Protein AF-A0A943SMW3-F1 (afdb_monomer_lite)

Radius of gyration: 15.03 Å; chains: 1; bounding box: 34×30×48 Å

Foldseek 3Di:
DDPLVVCVVVVHDDDDDDLPLVVCLVRPQKDWDDDPRDTFKIAGSCCCQVPNDDLVSVVSNLPPDDPDPVDDGPDRDDDDPDLDADWDDPDVGIIGRDHDD

pLDDT: mean 87.24, std 9.87, range [52.75, 98.12]

Sequence (101 aa):
AGLFAKLSAAGQGCLLIAHDLGLVRKICQRVGVLWQGRLVELGTAQQVFARPLHPYTRRLLACQPAPDPAIPLPPLEPLQKGPNGRWQEHSPGHFWLAEEQ

Secondary structure (DSSP, 8-state):
--HHHHHHHTT-------S-HHHHHHH-SEEEEEETTEEEEEEEHHHHHHS--SHHHHHHHHTSPPSSTTSPPPPPPPPPSS--SEEEEEETTEEEEEPP-

Structure (mmCIF, N/CA/C/O backbone):
data_AF-A0A943SMW3-F1
#
_entry.id   AF-A0A943SMW3-F1
#
loop_
_atom_site.group_PDB
_atom_site.id
_atom_site.type_symbol
_atom_site.label_atom_id
_atom_site.label_alt_id
_atom_site.label_comp_id
_atom_site.label_asym_id
_atom_site.label_entity_id
_atom_site.label_seq_id
_atom_site.pdbx_PDB_ins_code
_atom_site.Cartn_x
_atom_site.Cartn_y
_atom_site.Cartn_z
_atom_site.occupancy
_atom_site.B_iso_or_equiv
_atom_site.auth_seq_id
_atom_site.auth_comp_id
_atom_site.auth_asym_id
_atom_site.auth_atom_id
_atom_site.pdbx_PDB_model_num
ATOM 1 N N . ALA A 1 1 ? -0.359 2.297 23.357 1.00 56.22 1 ALA A N 1
ATOM 2 C CA . ALA A 1 1 ? -0.824 2.593 21.984 1.00 56.22 1 ALA A CA 1
ATOM 3 C C . ALA A 1 1 ? 0.012 3.728 21.395 1.00 56.22 1 ALA A C 1
ATOM 5 O O . ALA A 1 1 ? 0.144 4.757 22.054 1.00 56.22 1 ALA A O 1
ATOM 6 N N . GLY A 1 2 ? 0.612 3.528 20.216 1.00 79.31 2 GLY A N 1
ATOM 7 C CA . GLY A 1 2 ? 1.391 4.563 19.519 1.00 79.31 2 GLY A CA 1
ATOM 8 C C . GLY A 1 2 ? 0.521 5.730 19.033 1.00 79.31 2 GLY A C 1
ATOM 9 O O . GLY A 1 2 ? -0.701 5.598 18.966 1.00 79.31 2 GLY A O 1
ATOM 10 N N . LEU A 1 3 ? 1.147 6.865 18.700 1.00 83.12 3 LEU A N 1
ATOM 11 C CA . LEU A 1 3 ? 0.485 8.118 18.295 1.00 83.12 3 LEU A CA 1
ATOM 12 C C . LEU A 1 3 ? -0.625 7.905 17.251 1.00 83.12 3 LEU A C 1
ATOM 14 O O . LEU A 1 3 ? -1.760 8.311 17.473 1.00 83.12 3 LEU A O 1
ATOM 18 N N . PHE A 1 4 ? -0.325 7.203 16.156 1.00 81.12 4 PHE A N 1
ATOM 19 C CA . PHE A 1 4 ? -1.271 7.001 15.053 1.00 81.12 4 PHE A CA 1
ATOM 20 C C . PHE A 1 4 ? -2.518 6.202 15.445 1.00 81.12 4 PHE A C 1
ATOM 22 O O . PHE A 1 4 ? -3.617 6.516 14.995 1.00 81.12 4 PHE A O 1
ATOM 29 N N . ALA A 1 5 ? -2.375 5.220 16.338 1.00 76.69 5 ALA A N 1
ATOM 30 C CA . ALA A 1 5 ? -3.517 4.467 16.849 1.00 76.69 5 ALA A CA 1
ATOM 31 C C . ALA A 1 5 ? -4.453 5.361 17.677 1.00 76.69 5 ALA A C 1
ATOM 33 O O . ALA A 1 5 ? -5.668 5.210 17.601 1.00 76.69 5 ALA A O 1
ATOM 34 N N . LYS A 1 6 ? -3.899 6.324 18.430 1.00 81.12 6 LYS A N 1
ATOM 35 C CA . LYS A 1 6 ? -4.696 7.297 19.192 1.00 81.12 6 LYS A CA 1
ATOM 36 C C . LYS A 1 6 ? -5.435 8.271 18.273 1.00 81.12 6 LYS A C 1
ATOM 38 O O . LYS A 1 6 ? -6.616 8.505 18.494 1.00 81.12 6 LYS A O 1
ATOM 43 N N . LEU A 1 7 ? -4.766 8.786 17.236 1.00 85.12 7 LEU A N 1
ATOM 44 C CA . LEU A 1 7 ? -5.384 9.688 16.253 1.00 85.12 7 LEU A CA 1
ATOM 45 C C . LEU A 1 7 ? -6.540 8.994 15.516 1.00 85.12 7 LEU A C 1
ATOM 47 O O . LEU A 1 7 ? -7.641 9.533 15.440 1.00 85.12 7 LEU A O 1
ATOM 51 N N . SER A 1 8 ? -6.323 7.752 15.067 1.00 79.44 8 SER A N 1
ATOM 52 C CA . SER A 1 8 ? -7.372 6.959 14.420 1.00 79.44 8 SER A CA 1
ATOM 53 C C . SER A 1 8 ? -8.545 6.664 15.361 1.00 79.44 8 SER A C 1
ATOM 55 O O . SER A 1 8 ? -9.692 6.766 14.938 1.00 79.44 8 SER A O 1
ATOM 57 N N . ALA A 1 9 ? -8.285 6.310 16.626 1.00 80.31 9 ALA A N 1
ATOM 58 C CA . ALA A 1 9 ? -9.337 6.037 17.610 1.00 80.31 9 ALA A CA 1
ATOM 59 C C . ALA A 1 9 ? -10.150 7.290 17.984 1.00 80.31 9 ALA A C 1
ATOM 61 O O . ALA A 1 9 ? -11.321 7.180 18.328 1.00 80.31 9 ALA A O 1
ATOM 62 N N . ALA A 1 10 ? -9.548 8.478 17.881 1.00 87.62 10 ALA A N 1
ATOM 63 C CA . ALA A 1 10 ? -10.214 9.760 18.103 1.00 87.62 10 ALA A CA 1
ATOM 64 C C . ALA A 1 10 ? -11.040 10.246 16.892 1.00 87.62 10 ALA A C 1
ATOM 66 O O . ALA A 1 10 ? -11.551 11.364 16.917 1.00 87.62 10 ALA A O 1
ATOM 67 N N . GLY A 1 11 ? -11.154 9.447 15.821 1.00 84.50 11 GLY A N 1
ATOM 68 C CA . GLY A 1 11 ? -11.898 9.813 14.611 1.00 84.50 11 GLY A CA 1
ATOM 69 C C . GLY A 1 11 ? -11.203 10.864 13.739 1.00 84.50 11 GLY A C 1
ATOM 70 O O . GLY A 1 11 ? -11.849 11.487 12.900 1.00 84.50 11 GLY A O 1
ATOM 71 N N . GLN A 1 12 ? -9.897 11.083 13.922 1.00 87.06 12 GLN A N 1
ATOM 72 C CA . GLN A 1 12 ? -9.136 12.065 13.152 1.00 87.06 12 GLN A CA 1
ATOM 73 C C . GLN A 1 12 ? -8.545 11.432 11.886 1.00 87.06 12 GLN A C 1
ATOM 75 O O . GLN A 1 12 ? -7.875 10.399 11.937 1.00 87.06 12 GLN A O 1
ATOM 80 N N . GLY A 1 13 ? -8.755 12.081 10.738 1.00 87.19 13 GLY A N 1
ATOM 81 C CA . GLY A 1 13 ? -8.089 11.716 9.489 1.00 87.19 13 GLY A CA 1
ATOM 82 C C . GLY A 1 13 ? -6.602 12.071 9.534 1.00 87.19 13 GLY A C 1
ATOM 83 O O . GLY A 1 13 ? -6.234 13.160 9.966 1.00 87.19 13 GLY A O 1
ATOM 84 N N . CYS A 1 14 ? -5.741 11.160 9.085 1.00 88.50 14 CYS A N 1
ATOM 85 C CA . CYS A 1 14 ? -4.293 11.365 9.026 1.00 88.50 14 CYS A CA 1
ATOM 86 C C . CYS A 1 14 ? -3.772 11.046 7.624 1.00 88.50 14 CYS A C 1
ATOM 88 O O . CYS A 1 14 ? -4.108 10.003 7.062 1.00 88.50 14 CYS A O 1
ATOM 90 N N . LEU A 1 15 ? -2.911 11.915 7.089 1.00 91.69 15 LEU A N 1
ATOM 91 C CA . LEU A 1 15 ? -2.136 11.659 5.877 1.00 91.69 15 LEU A CA 1
ATOM 92 C C . LEU A 1 15 ? -0.678 11.404 6.266 1.00 91.69 15 LEU A C 1
ATOM 94 O O . LEU A 1 15 ? -0.023 12.277 6.831 1.00 91.69 15 LEU A O 1
ATOM 98 N N . LEU A 1 16 ? -0.179 10.210 5.954 1.00 92.75 16 LEU A N 1
ATOM 99 C CA . LEU A 1 16 ? 1.215 9.827 6.159 1.00 92.75 16 LEU A CA 1
ATOM 100 C C . LEU A 1 16 ? 1.944 9.783 4.811 1.00 92.75 16 LEU A C 1
ATOM 102 O O . LEU A 1 16 ? 1.490 9.109 3.890 1.00 92.75 16 LEU A O 1
ATOM 106 N N . ILE A 1 17 ? 3.093 10.458 4.722 1.00 94.69 17 ILE A N 1
ATOM 107 C CA . ILE A 1 17 ? 4.028 10.369 3.593 1.00 94.69 17 ILE A CA 1
ATOM 108 C C . ILE A 1 17 ? 5.287 9.673 4.113 1.00 94.69 17 ILE A C 1
ATOM 110 O O . ILE A 1 17 ? 5.962 10.196 4.998 1.00 94.69 17 ILE A O 1
ATOM 114 N N . ALA A 1 18 ? 5.580 8.478 3.605 1.00 92.25 18 ALA A N 1
ATOM 115 C CA . ALA A 1 18 ? 6.685 7.654 4.084 1.00 92.25 18 ALA A CA 1
ATOM 116 C C . ALA A 1 18 ? 7.317 6.846 2.944 1.00 92.25 18 ALA A C 1
ATOM 118 O O . ALA A 1 18 ? 6.643 6.482 1.983 1.00 92.25 18 ALA A O 1
ATOM 119 N N . HIS A 1 19 ? 8.609 6.546 3.087 1.00 91.75 19 HIS A N 1
ATOM 120 C CA . HIS A 1 19 ? 9.346 5.624 2.216 1.00 91.75 19 HIS A CA 1
ATOM 121 C C . HIS A 1 19 ? 9.436 4.205 2.809 1.00 91.75 19 HIS A C 1
ATOM 123 O O . HIS A 1 19 ? 9.692 3.250 2.083 1.00 91.75 19 HIS A O 1
ATOM 129 N N . ASP A 1 20 ? 9.212 4.056 4.120 1.00 90.81 20 ASP A N 1
ATOM 130 C CA . ASP A 1 20 ? 9.172 2.759 4.798 1.00 90.81 20 ASP A CA 1
ATOM 131 C C . ASP A 1 20 ? 7.818 2.076 4.558 1.00 90.81 20 ASP A C 1
ATOM 133 O O . ASP A 1 20 ? 6.797 2.384 5.181 1.00 90.81 20 ASP A O 1
ATOM 137 N N . LEU A 1 21 ? 7.824 1.110 3.644 1.00 91.62 21 LEU A N 1
ATOM 138 C CA . LEU A 1 21 ? 6.642 0.337 3.279 1.00 91.62 21 LEU A CA 1
ATOM 139 C C . LEU A 1 21 ? 6.183 -0.610 4.402 1.00 91.62 21 LEU A C 1
ATOM 141 O O . LEU A 1 21 ? 4.995 -0.921 4.491 1.00 91.62 21 LEU A O 1
ATOM 145 N N . GLY A 1 22 ? 7.083 -1.037 5.293 1.00 89.69 22 GLY A N 1
ATOM 146 C CA . GLY A 1 22 ? 6.740 -1.843 6.463 1.00 89.69 22 GLY A CA 1
ATOM 147 C C . GLY A 1 22 ? 5.926 -1.049 7.484 1.00 89.69 22 GLY A C 1
ATOM 148 O O . GLY A 1 22 ? 4.974 -1.580 8.064 1.00 89.69 22 GLY A O 1
ATOM 149 N N . LEU A 1 23 ? 6.249 0.234 7.664 1.00 90.06 23 LEU A N 1
ATOM 150 C CA . LEU A 1 23 ? 5.458 1.159 8.475 1.00 90.06 23 LEU A CA 1
ATOM 151 C C . LEU A 1 23 ? 4.084 1.419 7.847 1.00 90.06 23 LEU A C 1
ATOM 153 O O . LEU A 1 23 ? 3.062 1.284 8.524 1.00 90.06 23 LEU A O 1
ATOM 157 N N . VAL A 1 24 ? 4.054 1.736 6.548 1.00 93.38 24 VAL A N 1
ATOM 158 C CA . VAL A 1 24 ? 2.809 1.986 5.801 1.00 93.38 24 VAL A CA 1
ATOM 159 C C . VAL A 1 24 ? 1.866 0.788 5.908 1.00 93.38 24 VAL A C 1
ATOM 161 O O . VAL A 1 24 ? 0.699 0.966 6.250 1.00 93.38 24 VAL A O 1
ATOM 164 N N . ARG A 1 25 ? 2.375 -0.436 5.711 1.00 92.25 25 ARG A N 1
ATOM 165 C CA . ARG A 1 25 ? 1.590 -1.677 5.815 1.00 92.25 25 ARG A CA 1
ATOM 166 C C . ARG A 1 25 ? 0.928 -1.86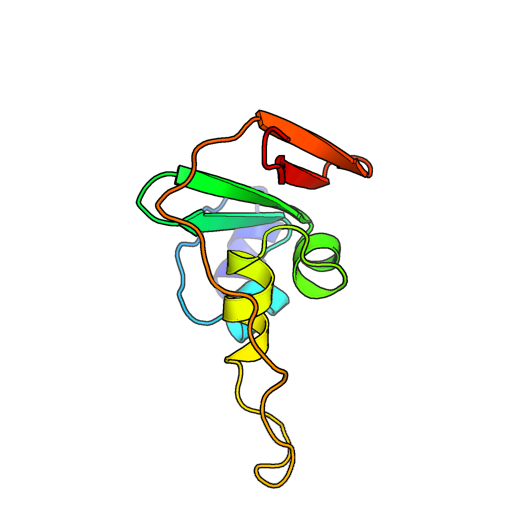4 7.181 1.00 92.25 25 ARG A C 1
ATOM 168 O O . ARG A 1 25 ? -0.140 -2.460 7.259 1.00 92.25 25 ARG A O 1
ATOM 175 N N . LYS A 1 26 ? 1.576 -1.410 8.258 1.00 90.38 26 LYS A N 1
ATOM 176 C CA . LYS A 1 26 ? 1.102 -1.603 9.638 1.00 90.38 26 LYS A CA 1
ATOM 177 C C . LYS A 1 26 ? 0.092 -0.549 10.084 1.00 90.38 26 LYS A C 1
ATOM 179 O O . LYS A 1 26 ? -0.715 -0.838 10.961 1.00 90.38 26 LYS A O 1
ATOM 184 N N . ILE A 1 27 ? 0.181 0.669 9.552 1.00 90.56 27 ILE A N 1
ATOM 185 C CA . ILE A 1 27 ? -0.539 1.832 10.095 1.00 90.56 27 ILE A CA 1
ATOM 186 C C . ILE A 1 27 ? -1.639 2.323 9.154 1.00 90.56 27 ILE A C 1
ATOM 188 O O . ILE A 1 27 ? -2.697 2.751 9.617 1.00 90.56 27 ILE A O 1
ATOM 192 N N . CYS A 1 28 ? -1.406 2.296 7.844 1.00 93.25 28 CYS A N 1
ATOM 193 C CA . CYS A 1 28 ? -2.314 2.908 6.887 1.00 93.25 28 CYS A CA 1
ATOM 194 C C . CYS A 1 28 ? -3.473 1.970 6.536 1.00 93.25 28 CYS A C 1
ATOM 196 O O . CYS A 1 28 ? -3.274 0.800 6.228 1.00 93.25 28 CYS A O 1
ATOM 198 N N . GLN A 1 29 ? -4.692 2.512 6.506 1.00 93.44 29 GLN A N 1
ATOM 199 C CA . GLN A 1 29 ? -5.872 1.797 6.001 1.00 93.44 29 GLN A CA 1
ATOM 200 C C . GLN A 1 29 ? -5.935 1.845 4.468 1.00 93.44 29 GLN A C 1
ATOM 202 O O . GLN A 1 29 ? -6.266 0.862 3.806 1.00 93.44 29 GLN A O 1
ATOM 207 N N . ARG A 1 30 ? -5.576 3.002 3.901 1.00 95.69 30 ARG A N 1
ATOM 208 C CA . ARG A 1 30 ? -5.500 3.263 2.461 1.00 95.69 30 ARG A CA 1
ATOM 209 C C . ARG A 1 30 ? -4.102 3.726 2.091 1.00 95.69 30 ARG A C 1
ATOM 211 O O . ARG A 1 30 ? -3.448 4.407 2.878 1.00 95.69 30 ARG A O 1
ATOM 218 N N . VAL A 1 31 ? -3.665 3.362 0.895 1.00 97.81 31 VAL A N 1
ATOM 219 C CA . VAL A 1 31 ? -2.329 3.655 0.381 1.00 97.81 31 VAL A CA 1
ATOM 220 C C . VAL A 1 31 ? -2.464 4.244 -1.009 1.00 97.81 31 VAL A C 1
ATOM 222 O O . VAL A 1 31 ? -3.142 3.678 -1.864 1.00 97.81 31 VAL A O 1
ATOM 225 N N . GLY A 1 32 ? -1.817 5.389 -1.204 1.00 97.44 32 GLY A N 1
ATOM 226 C CA . GLY A 1 32 ? -1.603 6.004 -2.502 1.00 97.44 32 GLY A CA 1
ATOM 227 C C . GLY A 1 32 ? -0.122 5.942 -2.857 1.00 97.44 32 GLY A C 1
ATOM 228 O O . GLY A 1 32 ? 0.718 6.300 -2.033 1.00 97.44 32 GLY A O 1
ATOM 229 N N . VAL A 1 33 ? 0.200 5.489 -4.064 1.00 96.25 33 VAL A N 1
ATOM 230 C CA . VAL A 1 33 ? 1.576 5.408 -4.566 1.00 96.25 33 VAL A CA 1
ATOM 231 C C . VAL A 1 33 ? 1.820 6.573 -5.510 1.00 96.25 33 VAL A C 1
ATOM 233 O O . VAL A 1 33 ? 1.075 6.763 -6.471 1.00 96.25 33 VAL A O 1
ATOM 236 N N . LEU A 1 34 ? 2.861 7.356 -5.232 1.00 94.44 34 LEU A N 1
ATOM 237 C CA . LEU A 1 34 ? 3.253 8.511 -6.032 1.00 94.44 34 LEU A CA 1
ATOM 238 C C . LEU A 1 34 ? 4.497 8.188 -6.861 1.00 94.44 34 LEU A C 1
ATOM 240 O O . LEU A 1 34 ? 5.480 7.680 -6.328 1.00 94.44 34 LEU A O 1
ATOM 244 N N . TRP A 1 35 ? 4.488 8.555 -8.138 1.00 91.62 35 TRP A N 1
ATOM 245 C CA . TRP A 1 35 ? 5.643 8.464 -9.019 1.00 91.62 35 TRP A CA 1
ATOM 246 C C . TRP A 1 35 ? 5.713 9.677 -9.941 1.00 91.62 35 TRP A C 1
ATOM 248 O O . TRP A 1 35 ? 4.724 10.044 -10.571 1.00 91.62 35 TRP A O 1
ATOM 258 N N . GLN A 1 36 ? 6.882 10.322 -9.993 1.00 90.00 36 GLN A N 1
ATOM 259 C CA . GLN A 1 36 ? 7.116 11.541 -10.785 1.00 90.00 36 GLN A CA 1
ATOM 260 C C . GLN A 1 36 ? 6.027 12.614 -10.588 1.00 90.00 36 GLN A C 1
ATOM 262 O O . GLN A 1 36 ? 5.531 13.211 -11.540 1.00 90.00 36 GLN A O 1
ATOM 267 N N . GLY A 1 37 ? 5.616 12.830 -9.336 1.00 90.44 37 GLY A N 1
ATOM 268 C CA . GLY A 1 37 ? 4.613 13.840 -8.995 1.00 90.44 37 GLY A CA 1
ATOM 269 C C . GLY A 1 37 ? 3.170 13.482 -9.365 1.00 90.44 37 GLY A C 1
ATOM 270 O O . GLY A 1 37 ? 2.296 14.327 -9.192 1.00 90.44 37 GLY A O 1
ATOM 271 N N . ARG A 1 38 ? 2.880 12.256 -9.827 1.00 90.94 38 ARG A N 1
ATOM 272 C CA . ARG A 1 38 ? 1.501 11.781 -10.025 1.00 90.94 38 ARG A CA 1
ATOM 273 C C . ARG A 1 38 ? 1.183 10.569 -9.173 1.00 90.94 38 ARG A C 1
ATOM 275 O O . ARG A 1 38 ? 2.029 9.709 -8.942 1.00 90.94 38 ARG A O 1
ATOM 282 N N . LEU A 1 39 ? -0.063 10.509 -8.717 1.00 93.81 39 LEU A N 1
ATOM 283 C CA . LEU A 1 39 ? -0.603 9.318 -8.086 1.00 93.81 39 LEU A CA 1
ATOM 284 C C . LEU A 1 39 ? -0.803 8.260 -9.180 1.00 93.81 39 LEU A C 1
ATOM 286 O O . LEU A 1 39 ? -1.407 8.554 -10.209 1.00 93.81 39 LEU A O 1
ATOM 290 N N . VAL A 1 40 ? -0.254 7.067 -8.972 1.00 95.00 40 VAL A N 1
ATOM 291 C CA . VAL A 1 40 ? -0.263 5.979 -9.964 1.00 95.00 40 VAL A CA 1
ATOM 292 C C . VAL A 1 40 ? -1.038 4.751 -9.507 1.00 95.00 40 VAL A C 1
ATOM 294 O O . VAL A 1 40 ? -1.449 3.940 -10.328 1.00 95.00 40 VAL A O 1
ATOM 297 N N . GLU A 1 41 ? -1.265 4.610 -8.205 1.00 96.69 41 GLU A N 1
ATOM 298 C CA . GLU A 1 41 ? -2.073 3.536 -7.636 1.00 96.69 41 GLU A CA 1
ATOM 299 C C . GLU A 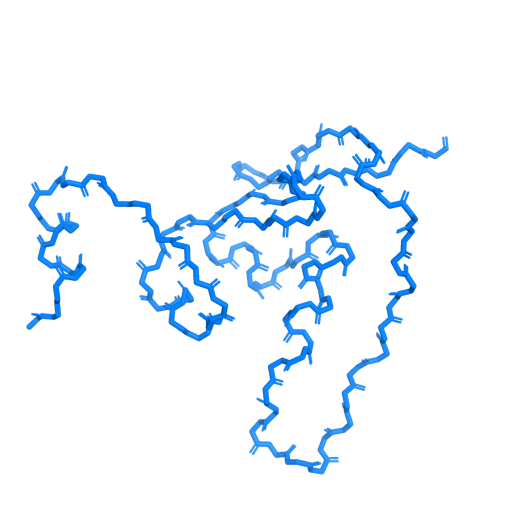1 41 ? -2.699 4.001 -6.325 1.00 96.69 41 GLU A C 1
ATOM 301 O O . GLU A 1 41 ? -2.082 4.752 -5.567 1.00 96.69 41 GLU A O 1
ATOM 306 N N . LEU A 1 42 ? -3.936 3.586 -6.068 1.00 98.12 42 LEU A N 1
ATOM 307 C CA . LEU A 1 42 ? -4.696 3.931 -4.876 1.00 98.12 42 LEU A CA 1
ATOM 308 C C . LEU A 1 42 ? -5.578 2.752 -4.474 1.00 98.12 42 LEU A C 1
ATOM 310 O O . LEU A 1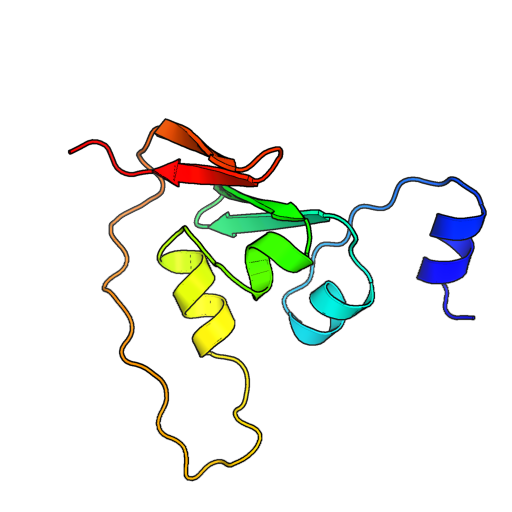 42 ? -6.379 2.284 -5.271 1.00 98.12 42 LEU A O 1
ATOM 314 N N . GLY A 1 43 ? -5.494 2.310 -3.225 1.00 98.06 43 GLY A N 1
ATOM 315 C CA . GLY A 1 43 ? -6.343 1.232 -2.720 1.00 98.06 43 GLY A CA 1
ATOM 316 C C . GLY A 1 43 ? -6.299 1.113 -1.207 1.00 98.06 43 GLY A C 1
ATOM 317 O O . GLY A 1 43 ? -5.689 1.938 -0.520 1.00 98.06 43 GLY A O 1
ATOM 318 N N . THR A 1 44 ? -6.935 0.078 -0.663 1.00 98.06 44 THR A N 1
ATOM 319 C CA . THR A 1 44 ? -6.628 -0.358 0.706 1.00 98.06 44 THR A CA 1
ATOM 320 C C . THR A 1 44 ? -5.172 -0.811 0.794 1.00 98.06 44 THR A C 1
ATOM 322 O O . THR A 1 44 ? -4.592 -1.274 -0.191 1.00 98.06 44 THR A O 1
ATOM 325 N N . ALA A 1 45 ? -4.571 -0.720 1.982 1.00 96.50 45 ALA A N 1
ATOM 326 C CA . ALA A 1 45 ? -3.227 -1.258 2.187 1.00 96.50 45 ALA A CA 1
ATOM 327 C C . ALA A 1 45 ? -3.158 -2.749 1.815 1.00 96.50 45 ALA A C 1
ATOM 329 O O . ALA A 1 45 ? -2.204 -3.184 1.182 1.00 96.50 45 ALA A O 1
ATOM 330 N N . GLN A 1 46 ? -4.202 -3.525 2.117 1.00 96.50 46 GLN A N 1
ATOM 331 C CA . GLN A 1 46 ? -4.266 -4.931 1.727 1.00 96.50 46 GLN A CA 1
ATOM 332 C C . GLN A 1 46 ? -4.211 -5.115 0.204 1.00 96.50 46 GLN A C 1
ATOM 334 O O . GLN A 1 46 ? -3.404 -5.907 -0.273 1.00 96.50 46 GLN A O 1
ATOM 339 N N . GLN A 1 47 ? -5.025 -4.380 -0.556 1.00 97.62 47 GLN A N 1
ATOM 340 C CA . GLN A 1 47 ? -5.050 -4.456 -2.020 1.00 97.62 47 GLN A CA 1
ATOM 341 C C . GLN A 1 47 ? -3.690 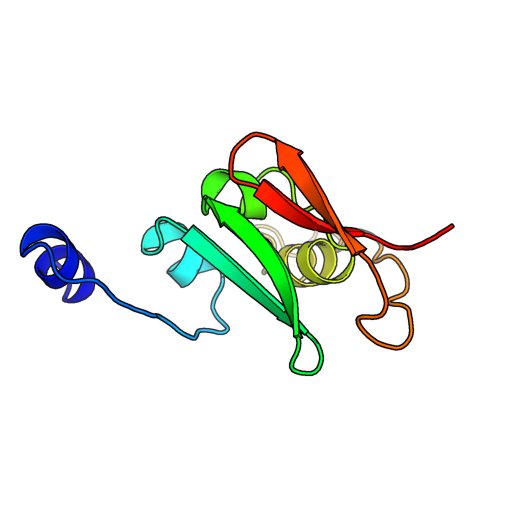-4.107 -2.637 1.00 97.62 47 GLN A C 1
ATOM 343 O O . GLN A 1 47 ? -3.147 -4.897 -3.407 1.00 97.62 47 GLN A O 1
ATOM 348 N N . VAL A 1 48 ? -3.113 -2.965 -2.251 1.00 97.06 48 VAL A N 1
ATOM 349 C CA . VAL A 1 48 ? -1.859 -2.458 -2.832 1.00 97.06 48 VAL A CA 1
ATOM 350 C C . VAL A 1 48 ? -0.677 -3.379 -2.515 1.00 97.06 48 VAL A C 1
ATOM 352 O O . VAL A 1 48 ? 0.156 -3.623 -3.381 1.00 97.06 48 VAL A O 1
ATOM 355 N N . PHE A 1 49 ? -0.600 -3.925 -1.296 1.00 95.69 49 PHE A N 1
ATOM 356 C CA . PHE A 1 49 ? 0.503 -4.811 -0.904 1.00 95.69 49 PHE A CA 1
ATOM 357 C C . PHE A 1 49 ? 0.335 -6.253 -1.398 1.00 95.69 49 PHE A C 1
ATOM 359 O O . PHE A 1 49 ? 1.339 -6.907 -1.670 1.00 95.69 49 PHE A O 1
ATOM 366 N N . ALA A 1 50 ? -0.895 -6.772 -1.485 1.00 95.25 50 ALA A N 1
ATOM 367 C CA . ALA A 1 50 ? -1.137 -8.157 -1.898 1.00 95.25 50 ALA A CA 1
ATOM 368 C C . ALA A 1 50 ? -1.223 -8.320 -3.421 1.00 95.25 50 ALA A C 1
ATOM 370 O O . ALA A 1 50 ? -0.831 -9.359 -3.948 1.00 95.25 50 ALA A O 1
ATOM 371 N N . ARG A 1 51 ? -1.748 -7.317 -4.132 1.00 95.25 51 ARG A N 1
ATOM 372 C CA . ARG A 1 51 ? -1.947 -7.359 -5.585 1.00 95.25 51 ARG A CA 1
ATOM 373 C C . ARG A 1 51 ? -1.588 -6.010 -6.229 1.00 95.25 51 ARG A C 1
ATOM 375 O O . ARG A 1 51 ? -2.471 -5.356 -6.776 1.00 95.25 51 ARG A O 1
ATOM 382 N N . PRO A 1 52 ? -0.312 -5.589 -6.180 1.00 95.00 52 PRO A N 1
ATOM 383 C CA . PRO A 1 52 ? 0.133 -4.332 -6.784 1.00 95.00 52 PRO A CA 1
ATOM 384 C C . PRO A 1 52 ? -0.110 -4.306 -8.297 1.00 95.00 52 PRO A C 1
ATOM 386 O O . PRO A 1 52 ? 0.341 -5.191 -9.036 1.00 95.00 52 PRO A O 1
ATOM 389 N N . LEU A 1 53 ? -0.802 -3.273 -8.773 1.00 94.19 53 LEU A N 1
ATOM 390 C CA . LEU A 1 53 ? -1.209 -3.173 -10.174 1.00 94.19 53 LEU A CA 1
ATOM 391 C C . LEU A 1 53 ? -0.200 -2.408 -11.015 1.00 94.19 53 LEU A C 1
ATOM 393 O O . LEU A 1 53 ? 0.214 -2.910 -12.060 1.00 94.19 53 LEU A O 1
ATOM 397 N N . HIS A 1 54 ? 0.228 -1.233 -10.557 1.00 93.06 54 HIS A N 1
ATOM 398 C CA . HIS A 1 54 ? 1.116 -0.388 -11.339 1.00 93.06 54 HIS A CA 1
ATOM 399 C C . HIS A 1 54 ? 2.554 -0.951 -11.321 1.00 93.06 54 HIS A C 1
ATOM 401 O O . HIS A 1 54 ? 3.056 -1.292 -10.241 1.00 93.06 54 HIS A O 1
ATOM 407 N N . PRO A 1 55 ? 3.274 -0.998 -12.463 1.00 91.94 55 PRO A N 1
ATOM 408 C CA . PRO A 1 55 ? 4.644 -1.528 -12.528 1.00 91.94 55 PRO A CA 1
ATOM 409 C C . PRO A 1 55 ? 5.601 -0.882 -11.515 1.00 91.94 55 PRO A C 1
ATOM 411 O O . PRO A 1 55 ? 6.418 -1.550 -10.879 1.00 91.94 55 PRO A O 1
ATOM 414 N N . TYR A 1 56 ? 5.449 0.425 -11.281 1.00 92.12 56 TYR A N 1
ATOM 415 C CA . TYR A 1 56 ? 6.204 1.130 -10.239 1.00 92.12 56 TYR A CA 1
ATOM 416 C C . TYR A 1 56 ? 5.915 0.618 -8.820 1.00 92.12 56 TYR A C 1
ATOM 418 O O . TYR A 1 56 ? 6.850 0.427 -8.046 1.00 92.12 56 TYR A O 1
ATOM 426 N N . THR A 1 57 ? 4.652 0.346 -8.478 1.00 93.56 57 THR A N 1
ATOM 427 C CA . THR A 1 57 ? 4.281 -0.206 -7.167 1.00 93.56 57 THR A CA 1
ATOM 428 C C . THR A 1 57 ? 4.893 -1.588 -6.965 1.00 93.56 57 THR A C 1
ATOM 430 O O . THR A 1 57 ? 5.463 -1.858 -5.909 1.00 93.56 57 THR A O 1
ATOM 433 N N . ARG A 1 58 ? 4.847 -2.447 -7.995 1.00 92.31 58 ARG A N 1
ATOM 434 C CA . ARG A 1 58 ? 5.493 -3.771 -7.968 1.00 92.31 58 ARG A CA 1
ATOM 435 C C . ARG A 1 58 ? 6.981 -3.647 -7.671 1.00 92.31 58 ARG A C 1
ATOM 437 O O . ARG A 1 58 ? 7.496 -4.345 -6.804 1.00 92.31 58 ARG A O 1
ATOM 444 N N . ARG A 1 59 ? 7.654 -2.707 -8.339 1.00 90.81 59 ARG A N 1
ATOM 445 C CA . ARG A 1 59 ? 9.079 -2.437 -8.140 1.00 90.81 59 ARG A CA 1
ATOM 446 C C . ARG A 1 59 ? 9.400 -1.938 -6.735 1.00 90.81 59 ARG A C 1
ATOM 448 O O . ARG A 1 59 ? 10.352 -2.423 -6.137 1.00 90.81 59 ARG A O 1
ATOM 455 N N . LEU A 1 60 ? 8.598 -1.024 -6.189 1.00 90.75 60 LEU A N 1
ATOM 456 C CA . LEU A 1 60 ? 8.758 -0.559 -4.809 1.00 90.75 60 LEU A CA 1
ATOM 457 C C . LEU A 1 60 ? 8.651 -1.707 -3.800 1.00 90.75 60 LEU A C 1
ATOM 459 O O . LEU A 1 60 ? 9.482 -1.811 -2.900 1.00 90.75 60 LEU A O 1
ATOM 463 N N . LEU A 1 61 ? 7.652 -2.578 -3.956 1.00 91.38 61 LEU A N 1
ATOM 464 C CA . LEU A 1 61 ? 7.459 -3.719 -3.060 1.00 91.38 61 LEU A CA 1
ATOM 465 C C . LEU A 1 61 ? 8.569 -4.765 -3.214 1.00 91.38 61 LEU A C 1
ATOM 467 O O . LEU A 1 61 ? 9.030 -5.304 -2.212 1.00 91.38 61 LEU A O 1
ATOM 471 N N . ALA A 1 62 ? 9.037 -5.003 -4.439 1.00 88.31 62 ALA A N 1
ATOM 472 C CA . ALA A 1 62 ? 10.139 -5.917 -4.726 1.00 88.31 62 ALA A CA 1
ATOM 473 C C . ALA A 1 62 ? 11.483 -5.467 -4.131 1.00 88.31 62 ALA A C 1
ATOM 475 O O . ALA A 1 62 ? 12.335 -6.307 -3.876 1.00 88.31 62 ALA A O 1
ATOM 476 N N . CYS A 1 63 ? 11.684 -4.168 -3.890 1.00 83.44 63 CYS A N 1
ATOM 477 C CA . CYS A 1 63 ? 12.896 -3.651 -3.251 1.00 83.44 63 CYS A CA 1
ATOM 478 C C . CYS A 1 63 ? 12.894 -3.766 -1.715 1.00 83.44 63 CYS A C 1
ATOM 480 O O . CYS A 1 63 ? 13.848 -3.311 -1.081 1.00 83.44 63 CYS A O 1
ATOM 482 N N . GLN A 1 64 ? 11.854 -4.337 -1.095 1.00 81.56 64 GLN A N 1
ATOM 483 C CA . GLN A 1 64 ? 11.888 -4.610 0.343 1.00 81.56 64 GLN A CA 1
ATOM 484 C C . GLN A 1 64 ? 12.934 -5.691 0.658 1.00 81.56 64 GLN A C 1
ATOM 486 O O . GLN A 1 64 ? 13.064 -6.646 -0.111 1.00 81.56 64 GLN A O 1
ATOM 491 N N . PRO A 1 65 ? 13.666 -5.579 1.783 1.00 71.56 65 PRO A N 1
ATOM 492 C CA . PRO A 1 65 ? 14.625 -6.599 2.184 1.00 71.56 65 PRO A CA 1
ATOM 493 C C . PRO A 1 65 ? 13.942 -7.965 2.286 1.00 71.56 65 PRO A C 1
ATOM 495 O O . PRO A 1 65 ? 12.943 -8.110 2.998 1.00 71.56 65 PRO A O 1
ATOM 498 N N . ALA A 1 66 ? 14.480 -8.963 1.586 1.00 71.00 66 ALA A N 1
ATOM 499 C CA . ALA A 1 66 ? 14.043 -10.337 1.767 1.00 71.00 66 ALA A CA 1
ATOM 500 C C . ALA A 1 66 ? 14.411 -10.812 3.189 1.00 71.00 66 ALA A C 1
ATOM 502 O O . ALA A 1 66 ? 15.453 -10.409 3.712 1.00 71.00 66 ALA A O 1
ATOM 503 N N . PRO A 1 67 ? 13.596 -11.678 3.822 1.00 72.81 67 PRO A N 1
ATOM 504 C CA . PRO A 1 67 ? 13.953 -12.293 5.102 1.00 72.81 67 PRO A CA 1
ATOM 505 C C . PRO A 1 67 ? 15.250 -13.107 5.022 1.00 72.81 67 PRO A C 1
ATOM 507 O O . PRO A 1 67 ? 15.975 -13.206 6.006 1.00 72.81 67 PRO A O 1
ATOM 510 N N . ASP A 1 68 ? 15.523 -13.675 3.846 1.00 81.44 68 ASP A N 1
ATOM 511 C CA . ASP A 1 68 ? 16.726 -14.435 3.537 1.00 81.44 68 ASP A CA 1
ATOM 512 C C . ASP A 1 68 ? 17.487 -13.745 2.386 1.00 81.44 68 ASP A C 1
ATOM 514 O O . ASP A 1 68 ? 16.938 -13.624 1.285 1.00 81.44 68 ASP A O 1
ATOM 518 N N . PRO A 1 69 ? 18.733 -13.283 2.607 1.00 77.75 69 PRO A N 1
ATOM 519 C CA . PRO A 1 69 ? 19.544 -12.627 1.582 1.00 77.75 69 PRO A CA 1
ATOM 520 C C . PRO A 1 69 ? 19.963 -13.560 0.436 1.00 77.75 69 PRO A C 1
ATOM 522 O O . PRO A 1 69 ? 20.419 -13.0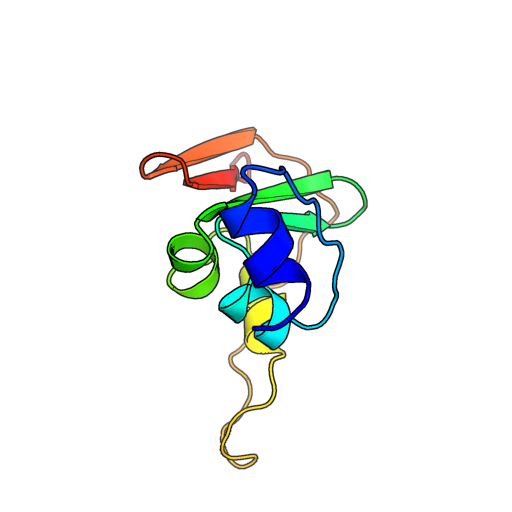70 -0.595 1.00 77.75 69 PRO A O 1
ATOM 525 N N . ALA A 1 70 ? 19.816 -14.882 0.587 1.00 86.12 70 ALA A N 1
ATOM 526 C CA . ALA A 1 70 ? 20.043 -15.839 -0.493 1.00 86.12 70 ALA A CA 1
ATOM 527 C C . ALA A 1 70 ? 18.909 -15.846 -1.535 1.00 86.12 70 ALA A C 1
ATOM 529 O O . ALA A 1 70 ? 19.089 -16.393 -2.624 1.00 86.12 70 ALA A O 1
ATOM 530 N N . ILE A 1 71 ? 17.753 -15.240 -1.233 1.00 81.25 71 ILE A N 1
ATOM 531 C CA . ILE A 1 71 ? 16.637 -15.128 -2.175 1.00 81.25 71 ILE A CA 1
ATOM 532 C C . ILE A 1 71 ? 16.929 -13.978 -3.152 1.00 81.25 71 ILE A C 1
ATOM 534 O O . ILE A 1 71 ? 16.982 -12.818 -2.731 1.00 81.25 71 ILE A O 1
ATOM 538 N N . PRO A 1 72 ? 17.098 -14.254 -4.460 1.00 79.69 72 PRO A N 1
ATOM 539 C CA . PRO A 1 72 ? 17.308 -13.203 -5.443 1.00 79.69 72 PRO A CA 1
ATOM 540 C C . PRO A 1 72 ? 16.057 -12.329 -5.572 1.00 79.69 72 PRO A C 1
ATOM 542 O O . PRO A 1 72 ? 14.924 -12.809 -5.489 1.00 79.69 72 PRO A O 1
ATOM 545 N N . LEU A 1 73 ? 16.267 -11.035 -5.815 1.00 79.00 73 LEU A N 1
ATOM 546 C CA . LEU A 1 73 ? 15.170 -10.109 -6.085 1.00 79.00 73 LEU A CA 1
ATOM 547 C C . LEU A 1 73 ? 14.415 -10.548 -7.351 1.00 79.00 73 LEU A C 1
ATOM 549 O O . LEU A 1 73 ? 15.051 -10.966 -8.325 1.00 79.00 73 LEU A O 1
ATOM 553 N N . PRO A 1 74 ? 13.076 -10.439 -7.373 1.00 79.06 74 PRO A N 1
ATOM 554 C CA . PRO A 1 74 ? 12.314 -10.762 -8.568 1.00 79.06 74 PRO A CA 1
ATOM 555 C C . PRO A 1 74 ? 12.709 -9.818 -9.719 1.00 79.06 74 PRO A C 1
ATOM 557 O O . PRO A 1 74 ? 13.044 -8.653 -9.474 1.00 79.06 74 PRO A O 1
ATOM 560 N N . PRO A 1 75 ? 12.663 -10.289 -10.979 1.00 80.38 75 PRO A N 1
ATOM 561 C CA . PRO A 1 75 ? 12.940 -9.440 -12.127 1.00 80.38 75 PRO A CA 1
ATOM 562 C C . PRO A 1 75 ? 11.964 -8.260 -12.157 1.00 80.38 75 PRO A C 1
ATOM 564 O O . PRO A 1 75 ? 10.761 -8.415 -11.945 1.00 80.38 75 PRO A O 1
ATOM 567 N N . LEU A 1 76 ? 12.501 -7.067 -12.408 1.00 81.62 76 LEU A N 1
ATOM 568 C CA . LEU A 1 76 ? 11.732 -5.831 -12.436 1.00 81.62 76 LEU A CA 1
ATOM 569 C C . LEU A 1 76 ? 11.381 -5.471 -13.875 1.00 81.62 76 LEU A C 1
ATOM 571 O O . LEU A 1 76 ? 12.268 -5.319 -14.715 1.00 81.62 76 LEU A O 1
ATOM 575 N N . GLU A 1 77 ? 10.093 -5.280 -14.136 1.00 78.69 77 GLU A N 1
ATOM 576 C CA . GLU A 1 77 ? 9.612 -4.745 -15.408 1.00 78.69 77 GLU A CA 1
ATOM 577 C C . GLU A 1 77 ? 10.220 -3.340 -15.646 1.00 78.69 77 GLU A C 1
ATOM 579 O O . GLU A 1 77 ? 10.317 -2.536 -14.702 1.00 78.69 77 GLU A O 1
ATOM 584 N N . PRO A 1 78 ? 10.663 -3.012 -16.878 1.00 79.62 78 PRO A N 1
ATOM 585 C CA . PRO A 1 78 ? 11.101 -1.663 -17.211 1.00 79.62 78 PRO A CA 1
ATOM 586 C C . PRO A 1 78 ? 9.992 -0.648 -16.923 1.00 79.62 78 PRO A C 1
ATOM 588 O O . PRO A 1 78 ? 8.848 -0.828 -17.328 1.00 79.62 78 PRO A O 1
ATOM 591 N N . LEU A 1 79 ? 10.334 0.443 -16.237 1.00 82.06 79 LEU A N 1
ATOM 592 C CA . LEU A 1 79 ? 9.394 1.545 -16.048 1.00 82.06 79 LEU A CA 1
ATOM 593 C C . LEU A 1 79 ? 9.390 2.399 -17.315 1.00 82.06 79 LEU A C 1
ATOM 595 O O . LEU A 1 79 ? 10.453 2.850 -17.750 1.00 82.06 79 LEU A O 1
ATOM 599 N N . GLN A 1 80 ? 8.212 2.649 -17.883 1.00 69.19 80 GLN A N 1
ATOM 600 C CA . GLN A 1 80 ? 8.071 3.581 -19.001 1.00 69.19 80 GLN A CA 1
ATOM 601 C C . GLN A 1 80 ? 8.428 5.021 -18.586 1.00 69.19 80 GLN A C 1
ATOM 603 O O . GLN A 1 80 ? 8.661 5.325 -17.415 1.00 69.19 80 GLN A O 1
ATOM 608 N N . LYS A 1 81 ? 8.516 5.950 -19.543 1.00 64.06 81 LYS A N 1
ATOM 609 C CA . LYS A 1 81 ? 8.785 7.361 -19.230 1.00 64.06 81 LYS A CA 1
ATOM 610 C C . LYS A 1 81 ? 7.498 8.078 -18.825 1.00 64.06 81 LYS A C 1
ATOM 612 O O . LYS A 1 81 ? 6.799 8.637 -19.659 1.00 64.06 81 LYS A O 1
ATOM 617 N N . GLY A 1 82 ? 7.270 8.129 -17.518 1.00 62.50 82 GLY A N 1
ATOM 618 C CA . GLY A 1 82 ? 6.319 9.039 -16.889 1.00 62.50 82 GLY A CA 1
ATOM 619 C C . GLY A 1 82 ? 4.881 8.509 -16.799 1.00 62.50 82 GLY A C 1
ATOM 620 O O . GLY A 1 82 ? 4.506 7.569 -17.492 1.00 62.50 82 GLY A O 1
ATOM 621 N N . PRO A 1 83 ? 4.065 9.098 -15.913 1.00 66.50 83 PRO A N 1
ATOM 622 C CA . PRO A 1 83 ? 2.704 8.653 -15.616 1.00 66.50 83 PRO A CA 1
ATOM 623 C C . PRO A 1 83 ? 1.690 9.170 -16.653 1.00 66.50 83 PRO A C 1
ATOM 625 O O . PRO A 1 83 ? 0.815 9.976 -16.322 1.00 66.50 83 PRO A O 1
ATOM 628 N N . ASN A 1 84 ? 1.821 8.754 -17.912 1.00 73.12 84 ASN A N 1
ATOM 629 C CA . ASN A 1 84 ? 0.811 8.977 -18.949 1.00 73.12 84 ASN A CA 1
ATOM 630 C C . ASN A 1 84 ? -0.096 7.743 -18.998 1.00 73.12 84 ASN A C 1
ATOM 632 O O . ASN A 1 84 ? 0.387 6.639 -19.219 1.00 73.12 84 ASN A O 1
ATOM 636 N N . GLY A 1 85 ? -1.386 7.909 -18.724 1.00 80.75 85 GLY A N 1
ATOM 637 C CA . GLY A 1 85 ? -2.324 6.793 -18.676 1.00 80.75 85 GLY A CA 1
ATOM 638 C C . GLY A 1 85 ? -3.699 7.221 -18.186 1.00 80.75 85 GLY A C 1
ATOM 639 O O . GLY A 1 85 ? -3.928 8.396 -17.877 1.00 80.75 85 GLY A O 1
ATOM 640 N N . ARG A 1 86 ? -4.610 6.255 -18.087 1.00 89.88 86 ARG A N 1
ATOM 641 C CA . ARG A 1 86 ? -5.988 6.466 -17.639 1.00 89.88 86 ARG A CA 1
ATOM 642 C C . ARG A 1 86 ? -6.240 5.722 -16.338 1.00 89.88 86 ARG A C 1
ATOM 644 O O . ARG A 1 86 ? -5.893 4.552 -16.203 1.00 89.88 86 ARG A O 1
ATOM 651 N N . TRP A 1 87 ? -6.880 6.391 -15.384 1.00 93.25 87 TRP A N 1
ATOM 652 C CA . TRP A 1 87 ? -7.304 5.739 -14.150 1.00 93.25 87 TRP A CA 1
ATOM 653 C C . TRP A 1 87 ? -8.337 4.655 -14.447 1.00 93.25 87 TRP A C 1
ATOM 655 O O . TRP A 1 87 ? -9.351 4.911 -15.097 1.00 93.25 87 TRP A O 1
ATOM 665 N N . GLN A 1 88 ? -8.064 3.449 -13.962 1.00 94.62 88 GLN A N 1
ATOM 666 C CA . GLN A 1 88 ? -8.956 2.304 -14.054 1.00 94.62 88 GLN A CA 1
ATOM 667 C C . GLN A 1 88 ? -9.176 1.716 -12.665 1.00 94.62 88 GLN A C 1
ATOM 669 O O . GLN A 1 88 ? -8.235 1.577 -11.882 1.00 94.62 88 GLN A O 1
ATOM 674 N N . GLU A 1 89 ? -10.423 1.364 -12.369 1.00 96.69 89 GLU A N 1
ATOM 675 C CA . GLU A 1 89 ? -10.772 0.584 -11.187 1.00 96.69 89 GLU A CA 1
ATOM 676 C C . GLU A 1 89 ? -10.627 -0.901 -11.516 1.00 96.69 89 GLU A C 1
ATOM 678 O O . GLU A 1 89 ? -11.295 -1.417 -12.409 1.00 96.69 89 GLU A O 1
ATOM 683 N N . HIS A 1 90 ? -9.728 -1.593 -10.821 1.00 95.12 90 HIS A N 1
ATOM 684 C CA . HIS A 1 90 ? -9.533 -3.033 -11.005 1.00 95.12 90 HIS A CA 1
ATOM 685 C C . HIS A 1 90 ? -10.457 -3.859 -10.104 1.00 95.12 90 HIS A C 1
ATOM 687 O O . HIS A 1 90 ? -10.922 -4.930 -10.485 1.00 95.12 90 HIS A O 1
ATOM 693 N N . SER A 1 91 ? -10.703 -3.365 -8.891 1.00 95.75 91 SER A N 1
ATOM 694 C CA . SER A 1 91 ? -11.642 -3.920 -7.913 1.00 95.75 91 SER A CA 1
ATOM 695 C C . SER A 1 91 ? -12.183 -2.777 -7.047 1.00 95.75 91 SER A C 1
ATOM 697 O O . SER A 1 91 ? -11.556 -1.716 -7.049 1.00 95.75 91 SER A O 1
ATOM 699 N N . PRO A 1 92 ? -13.290 -2.956 -6.298 1.00 97.31 92 PRO A N 1
ATOM 700 C CA . PRO A 1 92 ? -13.904 -1.875 -5.531 1.00 97.31 92 PRO A CA 1
ATOM 701 C C . PRO A 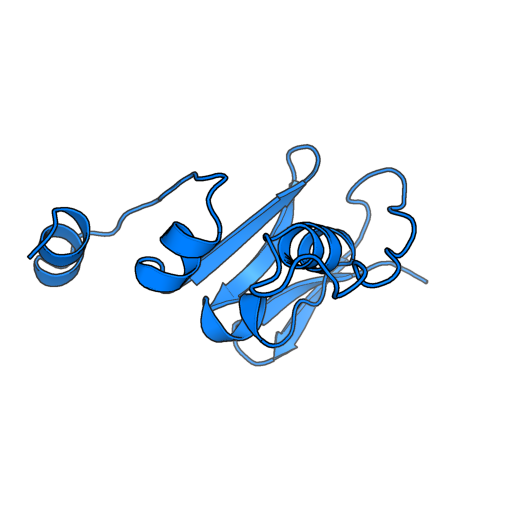1 92 ? -12.893 -1.099 -4.677 1.00 97.31 92 PRO A C 1
ATOM 703 O O . PRO A 1 92 ? -12.254 -1.650 -3.773 1.00 97.31 92 PRO A O 1
ATOM 706 N N . GLY A 1 93 ? -12.726 0.184 -4.987 1.00 95.94 93 GLY A N 1
ATOM 707 C CA . GLY A 1 93 ? -11.822 1.088 -4.282 1.00 95.94 93 GLY A CA 1
ATOM 708 C C . GLY A 1 93 ? -10.329 0.933 -4.605 1.00 95.94 93 GLY A C 1
ATOM 709 O O . GLY A 1 93 ? -9.529 1.651 -4.002 1.00 95.94 93 GLY A O 1
ATOM 710 N N . HIS A 1 94 ? -9.944 0.038 -5.525 1.00 97.94 94 HIS A N 1
ATOM 711 C CA . HIS A 1 94 ? -8.566 -0.175 -5.984 1.00 97.94 94 HIS A CA 1
ATOM 712 C C . HIS A 1 94 ? -8.394 0.323 -7.411 1.00 97.94 94 HIS A C 1
ATOM 714 O O . HIS A 1 94 ? -8.750 -0.339 -8.389 1.00 97.94 94 HIS A O 1
ATOM 720 N N . PHE A 1 95 ? -7.810 1.504 -7.504 1.00 97.31 95 PHE A N 1
ATOM 721 C CA . PHE A 1 95 ? -7.570 2.220 -8.734 1.00 97.31 95 PHE A CA 1
ATOM 722 C C . PHE A 1 95 ? -6.086 2.209 -9.073 1.00 97.31 95 PHE A C 1
ATOM 724 O O . PHE A 1 95 ? -5.228 2.238 -8.189 1.00 97.31 95 PHE A O 1
ATOM 731 N N . TRP A 1 96 ? -5.774 2.255 -10.359 1.00 95.62 96 TRP A N 1
ATOM 732 C CA . TRP A 1 96 ? -4.413 2.447 -10.841 1.00 95.62 96 TRP A CA 1
ATOM 733 C C . TRP A 1 96 ? -4.410 3.204 -12.163 1.00 95.62 96 TRP A C 1
ATOM 735 O O . TRP A 1 96 ? -5.407 3.225 -12.887 1.00 95.62 96 TRP A O 1
ATOM 745 N N . LEU A 1 97 ? -3.293 3.859 -12.455 1.00 93.06 97 LEU A N 1
ATOM 746 C CA . LEU A 1 97 ? -3.065 4.549 -13.711 1.00 93.06 97 LEU A CA 1
ATOM 747 C C . LEU A 1 97 ? -2.605 3.521 -14.748 1.00 93.06 97 LEU A C 1
ATOM 749 O O . LEU A 1 97 ? -1.428 3.181 -14.816 1.00 93.06 97 LEU A O 1
ATOM 753 N N . ALA A 1 98 ? -3.557 2.983 -15.501 1.00 86.94 98 ALA A N 1
ATOM 754 C CA . ALA A 1 98 ? -3.293 1.991 -16.529 1.00 86.94 98 ALA A CA 1
ATOM 755 C C . ALA A 1 98 ? -2.773 2.650 -17.808 1.00 86.94 98 ALA A C 1
ATOM 757 O O . ALA A 1 98 ? -3.185 3.758 -18.164 1.00 86.94 98 ALA A O 1
ATOM 758 N N . GLU A 1 99 ? -1.902 1.939 -18.514 1.00 76.06 99 GLU A N 1
ATOM 759 C CA . GLU A 1 99 ? -1.390 2.362 -19.816 1.00 76.06 99 GLU A CA 1
ATOM 760 C C . GLU A 1 99 ? -2.519 2.361 -20.866 1.00 76.06 99 GLU A C 1
ATOM 762 O O . GLU A 1 99 ? -3.415 1.510 -20.837 1.00 76.06 99 GLU A O 1
ATOM 767 N N . GLU A 1 100 ? -2.492 3.334 -21.781 1.00 62.47 100 GLU A N 1
ATOM 768 C CA . GLU A 1 100 ? -3.269 3.270 -23.023 1.00 62.47 100 GLU A CA 1
ATOM 769 C C . GLU A 1 100 ? -2.488 2.388 -24.009 1.00 62.47 100 GLU A C 1
ATOM 771 O O . GLU A 1 100 ? -1.297 2.617 -24.216 1.00 62.47 100 GLU A O 1
ATOM 776 N N . GLN A 1 101 ? -3.140 1.343 -24.529 1.00 52.75 101 GLN A N 1
ATOM 777 C CA . GLN A 1 101 ? -2.578 0.438 -25.541 1.00 52.75 101 GLN A CA 1
ATOM 778 C C . GLN A 1 101 ? -2.472 1.126 -26.899 1.00 52.75 101 GLN A C 1
ATOM 780 O O . GLN A 1 101 ? -3.429 1.858 -27.248 1.00 52.75 101 GLN A O 1
#